Protein AF-A0A482F1H2-F1 (afdb_monomer)

Radius of gyration: 17.62 Å; Cα contacts (8 Å, |Δi|>4): 174; chains: 1; bounding box: 47×30×49 Å

Secondary structure (DSSP, 8-state):
---SS-HHHHHHHHHH--SSS-HHHHHHHHHHHHTT---EEEEEETTEEEEEEES---SSS---TT--SPPEEEEEE-TTTTT-SSTT-PPPSSSHHHHHHHHHHHHHHHHHHHHHHHHTT-EEEEEETTS-HHHHHHHHHHHHT-

Nearest PDB structures (foldseek):
  1cw0-assembly1_A  TM=8.639E-01  e=2.765E-08  Escherichia coli
  1vsr-assembly1_A  TM=7.924E-01  e=9.875E-06  Escherichia coli K-12
  1p4s-assembly1_A  TM=4.306E-01  e=2.582E+00  Mycobacterium tuberculosis

Mean predicted aligned error: 7.48 Å

Solvent-accessible surface area (backbone atoms only — not comparable to full-atom values): 8620 Å² total; per-residue (Å²): 135,79,70,96,53,56,72,68,56,46,52,58,52,59,71,65,63,65,95,63,89,40,74,66,58,52,49,52,53,51,54,36,55,73,70,55,52,70,69,40,70,65,33,79,52,98,91,37,80,37,56,28,34,24,76,54,47,50,63,68,79,61,95,56,100,68,55,92,48,56,29,37,34,44,36,80,40,47,26,47,64,47,52,68,74,53,93,67,26,68,78,64,90,66,67,44,87,58,51,52,62,54,33,50,51,39,38,50,50,51,53,52,52,56,47,54,44,42,76,71,54,32,44,78,48,76,48,48,67,83,56,61,66,68,63,53,48,52,56,52,53,53,67,36,52,111

Structure (mmCIF, N/CA/C/O backbone):
data_AF-A0A482F1H2-F1
#
_entry.id   AF-A0A482F1H2-F1
#
loop_
_atom_site.group_PDB
_atom_site.id
_atom_site.type_symbol
_atom_site.label_atom_id
_atom_site.label_alt_id
_atom_site.label_comp_id
_atom_site.label_asym_id
_atom_site.label_entity_id
_atom_site.label_seq_id
_atom_site.pdbx_PDB_ins_code
_atom_site.Cartn_x
_atom_site.Cartn_y
_atom_site.Cartn_z
_atom_site.occupancy
_atom_site.B_iso_or_equiv
_atom_site.auth_seq_id
_atom_site.auth_comp_id
_atom_site.auth_asym_id
_atom_site.auth_atom_id
_atom_site.pdbx_PDB_model_num
ATOM 1 N N . MET A 1 1 ? 20.367 2.298 -27.277 1.00 45.97 1 MET A N 1
ATOM 2 C CA . MET A 1 1 ? 19.745 3.321 -26.407 1.00 45.97 1 MET A CA 1
ATOM 3 C C . MET A 1 1 ? 20.133 2.975 -24.989 1.00 45.97 1 MET A C 1
ATOM 5 O O . MET A 1 1 ? 19.769 1.908 -24.514 1.00 45.97 1 MET A O 1
ATOM 9 N N . THR A 1 2 ? 21.008 3.795 -24.426 1.00 41.69 2 THR A N 1
ATOM 10 C CA . THR A 1 2 ? 21.895 3.429 -23.326 1.00 41.69 2 THR A CA 1
ATOM 11 C C . THR A 1 2 ? 21.144 3.397 -22.012 1.00 41.69 2 THR A C 1
ATOM 13 O O . THR A 1 2 ? 20.357 4.288 -21.696 1.00 41.69 2 THR A O 1
ATOM 16 N N . ASP A 1 3 ? 21.395 2.339 -21.266 1.00 54.47 3 ASP A N 1
ATOM 17 C CA . ASP A 1 3 ? 21.065 2.278 -19.865 1.00 54.47 3 ASP A CA 1
ATOM 18 C C . ASP A 1 3 ? 21.687 3.470 -19.133 1.00 54.47 3 ASP A C 1
ATOM 20 O O . ASP A 1 3 ? 22.870 3.746 -19.320 1.00 54.47 3 ASP A O 1
ATOM 24 N N . ILE A 1 4 ? 20.911 4.202 -18.330 1.00 64.19 4 ILE A N 1
ATOM 25 C CA . ILE A 1 4 ? 21.452 5.347 -17.570 1.00 64.19 4 ILE A CA 1
ATOM 26 C C . ILE A 1 4 ? 22.458 4.835 -16.508 1.00 64.19 4 ILE A C 1
ATOM 28 O O . ILE A 1 4 ? 23.269 5.595 -15.989 1.00 64.19 4 ILE A O 1
ATOM 32 N N . TRP A 1 5 ? 22.404 3.536 -16.190 1.00 65.06 5 TRP A N 1
ATOM 33 C CA . TRP A 1 5 ? 23.146 2.879 -15.122 1.00 65.06 5 TRP A CA 1
ATOM 34 C C . TRP A 1 5 ? 23.962 1.723 -15.703 1.00 65.06 5 TRP A C 1
ATOM 36 O O . TRP A 1 5 ? 23.448 0.950 -16.511 1.00 65.06 5 TRP A O 1
ATOM 46 N N . SER A 1 6 ? 25.214 1.564 -15.264 1.00 75.94 6 SER A N 1
ATOM 47 C CA . SER A 1 6 ? 25.963 0.334 -15.540 1.00 75.94 6 SER A CA 1
ATOM 48 C C . SER A 1 6 ? 25.274 -0.870 -14.886 1.00 75.94 6 SER A C 1
ATOM 50 O O . SER A 1 6 ? 24.520 -0.722 -13.920 1.00 75.94 6 SER A O 1
ATOM 52 N N . GLU A 1 7 ? 25.526 -2.074 -15.398 1.00 72.31 7 GLU A N 1
ATOM 53 C CA . GLU A 1 7 ? 24.960 -3.315 -14.854 1.00 72.31 7 GLU A CA 1
ATOM 54 C C . GLU A 1 7 ? 25.295 -3.498 -13.364 1.00 72.31 7 GLU A C 1
ATOM 56 O O . GLU A 1 7 ? 24.405 -3.776 -12.558 1.00 72.31 7 GLU A O 1
ATOM 61 N N . GLU A 1 8 ? 26.541 -3.210 -12.977 1.00 76.75 8 GLU A N 1
ATOM 62 C CA . GLU A 1 8 ? 26.985 -3.187 -11.578 1.00 76.75 8 GLU A CA 1
ATOM 63 C C . GLU A 1 8 ? 26.192 -2.180 -10.743 1.00 76.75 8 GLU A C 1
ATOM 65 O O . GLU A 1 8 ? 25.711 -2.512 -9.659 1.00 76.75 8 GLU A O 1
ATOM 70 N N . LYS A 1 9 ? 25.981 -0.963 -11.262 1.00 74.50 9 LYS A N 1
ATOM 71 C CA . LYS A 1 9 ? 25.235 0.079 -10.550 1.00 74.50 9 LYS A CA 1
ATOM 72 C C . LYS A 1 9 ? 23.761 -0.288 -10.385 1.00 74.50 9 LYS A C 1
ATOM 74 O O . LYS A 1 9 ? 23.167 -0.001 -9.345 1.00 74.50 9 LYS A O 1
ATOM 79 N N . ARG A 1 10 ? 23.163 -0.943 -11.385 1.00 76.00 10 ARG A N 1
ATOM 80 C CA . ARG A 1 10 ? 21.803 -1.480 -11.283 1.00 76.00 10 ARG A CA 1
ATOM 81 C C . ARG A 1 10 ? 21.733 -2.573 -10.226 1.00 76.00 10 ARG A C 1
ATOM 83 O O . ARG A 1 10 ? 20.835 -2.523 -9.394 1.00 76.00 10 ARG A O 1
ATOM 90 N N . SER A 1 11 ? 22.652 -3.534 -10.255 1.00 74.19 11 SER A N 1
ATOM 91 C CA . SER A 1 11 ? 22.694 -4.623 -9.275 1.00 74.19 11 SER A CA 1
ATOM 92 C C . SER A 1 11 ? 22.832 -4.082 -7.845 1.00 74.19 11 SER A C 1
ATOM 94 O O . SER A 1 11 ? 22.073 -4.466 -6.956 1.00 74.19 11 SER A O 1
ATOM 96 N N . GLU A 1 12 ? 23.705 -3.087 -7.644 1.00 79.38 12 GLU A N 1
ATOM 97 C CA . GLU A 1 12 ? 23.895 -2.395 -6.364 1.00 79.38 12 GLU A CA 1
ATOM 98 C C . GLU A 1 12 ? 22.634 -1.656 -5.883 1.00 79.38 12 GLU A C 1
ATOM 100 O O . GLU A 1 12 ? 22.361 -1.600 -4.686 1.00 79.38 12 GLU A O 1
ATOM 105 N N . VAL A 1 13 ? 21.853 -1.058 -6.787 1.00 76.88 13 VAL A N 1
ATOM 106 C CA . VAL A 1 13 ? 20.597 -0.403 -6.390 1.00 76.88 13 VAL A CA 1
ATOM 107 C C . VAL A 1 13 ? 19.487 -1.397 -6.125 1.00 76.88 13 VAL A C 1
ATOM 109 O O . VAL A 1 13 ? 18.778 -1.239 -5.135 1.00 76.88 13 VAL A O 1
ATOM 112 N N . MET A 1 14 ? 19.368 -2.441 -6.942 1.00 74.50 14 MET A N 1
ATOM 113 C CA . MET A 1 14 ? 18.385 -3.497 -6.721 1.00 74.50 14 MET A CA 1
ATOM 114 C C . MET A 1 14 ? 18.620 -4.211 -5.385 1.00 74.50 14 MET A C 1
ATOM 116 O O . MET A 1 14 ? 17.651 -4.514 -4.697 1.00 74.50 14 MET A O 1
ATOM 120 N N . SER A 1 15 ? 19.877 -4.405 -4.967 1.00 74.94 15 SER A N 1
ATOM 121 C CA . SER A 1 15 ? 20.205 -5.028 -3.675 1.00 74.94 15 SER A CA 1
ATOM 122 C C . SER A 1 15 ? 19.872 -4.156 -2.458 1.00 74.94 15 SER A C 1
ATOM 124 O O . SER A 1 15 ? 19.728 -4.671 -1.351 1.00 74.94 15 SER A O 1
ATOM 126 N N . LYS A 1 16 ? 19.709 -2.840 -2.646 1.00 72.75 16 LYS A N 1
ATOM 127 C CA . LYS A 1 16 ? 19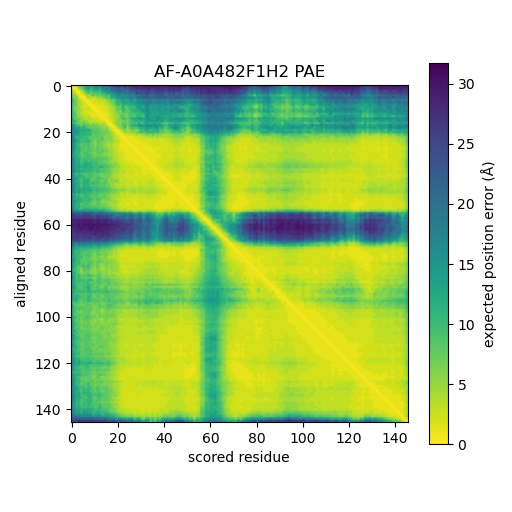.317 -1.896 -1.585 1.00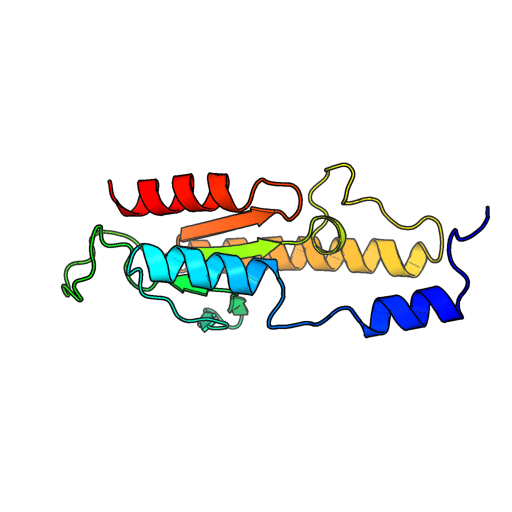 72.75 16 LYS A CA 1
ATOM 128 C C . LYS A 1 16 ? 17.803 -1.744 -1.435 1.00 72.75 16 LYS A C 1
ATOM 130 O O . LYS A 1 16 ? 17.363 -1.127 -0.464 1.00 72.75 16 LYS A O 1
ATOM 135 N N . ILE A 1 17 ? 17.009 -2.286 -2.361 1.00 72.75 17 ILE A N 1
ATOM 136 C CA . ILE A 1 17 ? 15.547 -2.295 -2.251 1.00 72.75 17 ILE A CA 1
ATOM 137 C C . ILE A 1 17 ? 15.170 -3.319 -1.177 1.00 72.75 17 ILE A C 1
ATOM 139 O O . ILE A 1 17 ? 15.242 -4.527 -1.391 1.00 72.75 17 ILE A O 1
ATOM 143 N N . ARG A 1 18 ? 14.808 -2.823 0.009 1.00 67.38 18 ARG A N 1
ATOM 144 C CA . ARG A 1 18 ? 14.333 -3.649 1.124 1.00 67.38 18 ARG A CA 1
ATOM 145 C C . ARG A 1 18 ? 12.868 -4.013 0.912 1.00 67.38 18 ARG A C 1
ATOM 147 O O . ARG A 1 18 ? 12.095 -3.175 0.460 1.00 67.38 18 ARG A O 1
ATOM 154 N N . GLY A 1 19 ? 12.504 -5.240 1.277 1.00 63.94 19 GLY A N 1
ATOM 155 C CA . GLY A 1 19 ? 11.114 -5.707 1.261 1.00 63.94 19 GLY A CA 1
ATOM 156 C C . GLY A 1 19 ? 10.307 -5.365 2.519 1.00 63.94 19 GLY A C 1
ATOM 157 O O . GLY A 1 19 ? 9.122 -5.642 2.535 1.00 63.94 19 GLY A O 1
ATOM 158 N N . LYS A 1 20 ? 10.938 -4.802 3.560 1.00 65.56 20 LYS A N 1
ATOM 159 C CA . LYS A 1 20 ? 10.314 -4.447 4.847 1.00 65.56 20 LYS A CA 1
ATOM 160 C C . LYS A 1 20 ? 11.012 -3.258 5.503 1.00 65.56 20 LYS A C 1
ATOM 162 O O . LYS A 1 20 ? 12.163 -2.962 5.154 1.00 65.56 20 LYS A O 1
ATOM 167 N N . ASP A 1 21 ? 10.337 -2.630 6.462 1.00 72.69 21 ASP A N 1
ATOM 168 C CA . ASP A 1 21 ? 10.788 -1.440 7.192 1.00 72.69 21 ASP A CA 1
ATOM 169 C C . ASP A 1 21 ? 11.201 -0.323 6.227 1.00 72.69 21 ASP A C 1
ATOM 171 O O . ASP A 1 21 ? 12.252 0.324 6.349 1.00 72.69 21 ASP A O 1
ATOM 175 N N . THR A 1 22 ? 10.394 -0.152 5.182 1.00 83.12 22 THR A N 1
ATOM 176 C CA . THR A 1 22 ? 10.628 0.905 4.206 1.00 83.12 22 THR A CA 1
ATOM 177 C C . THR A 1 22 ? 10.314 2.264 4.837 1.00 83.12 22 THR A C 1
ATOM 179 O O . THR A 1 22 ? 9.533 2.372 5.777 1.00 83.12 22 THR A O 1
ATOM 182 N N . LYS A 1 23 ? 10.924 3.343 4.329 1.00 85.44 23 LYS A N 1
ATOM 183 C CA . LYS A 1 23 ? 10.624 4.707 4.802 1.00 85.44 23 LYS A CA 1
ATOM 184 C C . LYS A 1 23 ? 9.116 5.029 4.874 1.00 85.44 23 LYS A C 1
ATOM 186 O O . LYS A 1 23 ? 8.715 5.556 5.905 1.00 85.44 23 LYS A O 1
ATOM 191 N N . PRO A 1 24 ? 8.296 4.743 3.841 1.00 88.19 24 PRO A N 1
ATOM 192 C CA . PRO A 1 24 ? 6.859 5.009 3.913 1.00 88.19 24 PRO A CA 1
ATOM 193 C C . PRO A 1 24 ? 6.160 4.156 4.974 1.00 88.19 24 PRO A C 1
ATOM 195 O O . PRO A 1 24 ? 5.347 4.680 5.719 1.00 88.19 24 PRO A O 1
ATOM 198 N N . GLU A 1 25 ? 6.533 2.884 5.112 1.00 89.75 25 GLU A N 1
ATOM 199 C CA . GLU A 1 25 ? 5.982 1.995 6.140 1.00 89.75 25 GLU A CA 1
ATOM 200 C C . GLU A 1 25 ? 6.245 2.526 7.559 1.00 89.75 25 GLU A C 1
ATOM 202 O O . GLU A 1 25 ? 5.345 2.557 8.394 1.00 89.75 25 GLU A O 1
ATOM 207 N N . LEU A 1 26 ? 7.465 3.003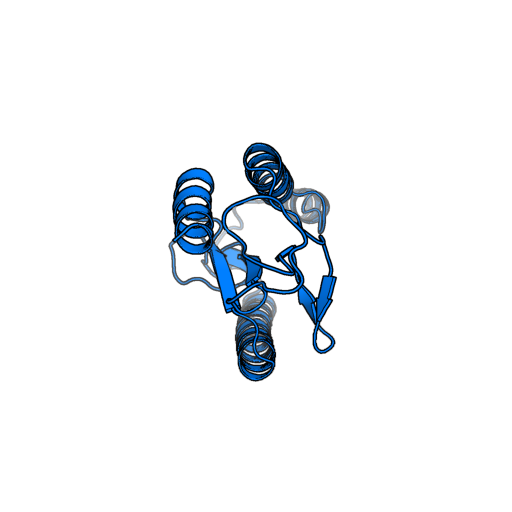 7.830 1.00 91.75 26 LEU A N 1
ATOM 208 C CA . LEU A 1 26 ? 7.813 3.603 9.121 1.00 91.75 26 LEU A CA 1
ATOM 209 C C . LEU A 1 26 ? 7.037 4.899 9.394 1.00 91.75 26 LEU A C 1
ATOM 211 O O . LEU A 1 26 ? 6.658 5.142 10.538 1.00 91.75 26 LEU A O 1
ATOM 215 N N . GLU A 1 27 ? 6.791 5.718 8.369 1.00 93.44 27 GLU A N 1
ATOM 216 C CA . GLU A 1 27 ? 6.007 6.946 8.533 1.00 93.44 27 GLU A CA 1
ATOM 217 C C . GLU A 1 27 ? 4.523 6.641 8.771 1.00 93.44 27 GLU A C 1
ATOM 219 O O . GLU A 1 27 ? 3.938 7.228 9.676 1.00 93.44 27 GLU A O 1
ATOM 224 N N . ILE A 1 28 ? 3.935 5.667 8.063 1.00 94.12 28 ILE A N 1
ATOM 225 C CA . ILE A 1 28 ? 2.558 5.201 8.319 1.00 94.12 28 ILE A CA 1
ATOM 226 C C . ILE A 1 28 ? 2.419 4.749 9.775 1.00 94.12 28 ILE A C 1
ATOM 228 O O . ILE A 1 28 ? 1.538 5.222 10.490 1.00 94.12 28 ILE A O 1
ATOM 232 N N . ARG A 1 29 ? 3.346 3.908 10.257 1.00 93.75 29 ARG A N 1
ATOM 233 C CA . ARG A 1 29 ? 3.373 3.461 11.662 1.00 93.75 29 ARG A CA 1
ATOM 234 C C . ARG A 1 29 ? 3.432 4.631 12.642 1.00 93.75 29 ARG A C 1
ATOM 236 O O . ARG A 1 29 ? 2.774 4.595 13.679 1.00 93.75 29 ARG A O 1
ATOM 243 N N . ARG A 1 30 ? 4.227 5.659 12.328 1.00 93.94 30 ARG A N 1
ATOM 244 C CA . ARG A 1 30 ? 4.364 6.868 13.152 1.00 93.94 30 ARG A CA 1
ATOM 245 C C . ARG A 1 30 ? 3.063 7.667 13.207 1.00 93.94 30 ARG A C 1
ATOM 247 O O . ARG A 1 30 ? 2.710 8.151 14.279 1.00 93.94 30 ARG A O 1
ATOM 254 N N . LEU A 1 31 ? 2.375 7.810 12.075 1.00 92.62 31 LEU A N 1
ATOM 255 C CA . LEU A 1 31 ? 1.116 8.548 11.963 1.00 92.62 31 LEU A CA 1
ATOM 256 C C . LEU A 1 31 ? -0.028 7.818 12.676 1.00 92.62 31 LEU A C 1
ATOM 258 O O . LEU A 1 31 ? -0.709 8.434 13.489 1.00 92.62 31 LEU A O 1
ATOM 262 N N . LEU A 1 32 ? -0.158 6.502 12.488 1.00 90.38 32 LEU A N 1
ATOM 263 C CA . LEU A 1 32 ? -1.128 5.682 13.226 1.00 90.38 32 LEU A CA 1
ATOM 264 C C . LEU A 1 32 ? -0.898 5.762 14.745 1.00 90.38 32 LEU A C 1
ATOM 266 O O . LEU A 1 32 ? -1.834 5.983 15.510 1.00 90.38 32 LEU A O 1
ATOM 270 N N . ALA A 1 33 ? 0.363 5.669 15.188 1.00 89.81 33 ALA A N 1
ATOM 271 C CA . ALA A 1 33 ? 0.712 5.781 16.605 1.00 89.81 33 ALA A CA 1
ATOM 272 C C . ALA A 1 33 ? 0.421 7.174 17.189 1.00 89.81 33 ALA A C 1
ATOM 274 O O . ALA A 1 33 ? 0.038 7.279 18.351 1.00 89.81 33 ALA A O 1
ATOM 275 N N . LYS A 1 34 ? 0.593 8.244 16.401 1.00 89.94 34 LYS A N 1
ATOM 276 C CA . LYS A 1 34 ? 0.287 9.620 16.823 1.00 89.94 34 LYS A CA 1
ATOM 277 C C . LYS A 1 34 ? -1.196 9.797 17.159 1.00 89.94 34 LYS A C 1
ATOM 279 O O . LYS A 1 34 ? -1.507 10.524 18.098 1.00 89.94 34 LYS A O 1
ATOM 284 N N . GLU A 1 35 ?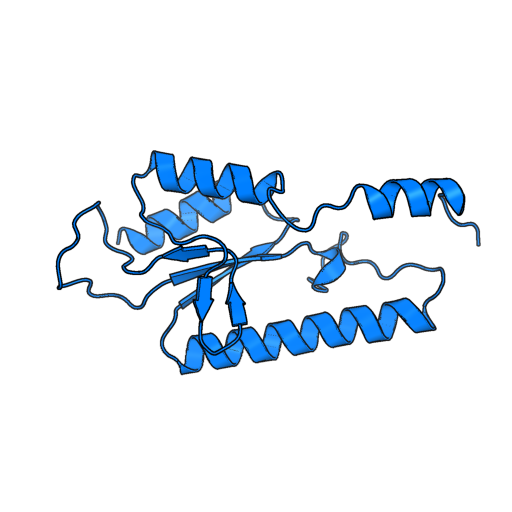 -2.070 9.109 16.434 1.00 85.75 35 GLU A N 1
ATOM 285 C CA . GLU A 1 35 ? -3.524 9.177 16.610 1.00 85.75 35 GLU A CA 1
ATOM 286 C C . GLU A 1 35 ? -4.077 8.050 17.509 1.00 85.75 35 GLU A C 1
ATOM 288 O O . GLU A 1 35 ? -5.284 7.938 17.693 1.00 85.75 35 GLU A O 1
ATOM 293 N N . ASN A 1 36 ? -3.203 7.244 18.134 1.00 87.25 36 ASN A N 1
ATOM 294 C CA . ASN A 1 36 ? -3.561 6.081 18.964 1.00 87.25 36 ASN A CA 1
ATOM 295 C C . ASN A 1 36 ? -4.454 5.056 18.239 1.00 87.25 36 ASN A C 1
ATOM 297 O O . ASN A 1 36 ? -5.324 4.440 18.853 1.00 87.25 36 ASN A O 1
ATOM 301 N N . ILE A 1 37 ? -4.231 4.873 16.936 1.00 85.06 37 ILE A N 1
ATOM 302 C CA . ILE A 1 37 ? -4.929 3.867 16.135 1.00 85.06 37 ILE A CA 1
ATOM 303 C C . ILE A 1 37 ? -4.182 2.542 16.260 1.00 85.06 37 ILE A C 1
ATOM 305 O O . ILE A 1 37 ? -2.977 2.463 15.998 1.00 85.06 37 ILE A O 1
ATOM 309 N N . GLU A 1 38 ? -4.899 1.495 16.660 1.00 86.62 38 GLU A N 1
ATOM 310 C CA . GLU A 1 38 ? -4.359 0.140 16.712 1.00 86.62 38 GLU A CA 1
ATOM 311 C C . GLU A 1 38 ? -4.234 -0.455 15.307 1.00 86.62 38 GLU A C 1
ATOM 313 O O . GLU A 1 38 ? -5.092 -0.269 14.445 1.00 86.62 38 GLU A O 1
ATOM 318 N N . TYR A 1 39 ? -3.151 -1.193 15.072 1.00 89.62 39 TYR A N 1
ATOM 319 C CA . TYR A 1 39 ? -2.914 -1.862 13.800 1.00 89.62 39 TYR A CA 1
ATOM 320 C C . TYR A 1 39 ? -2.067 -3.122 13.976 1.00 89.62 39 TYR A C 1
ATOM 322 O O . TYR A 1 39 ? -1.268 -3.246 14.908 1.00 89.62 39 TYR A O 1
ATOM 330 N N . ILE A 1 40 ? -2.202 -4.037 13.023 1.00 90.62 40 ILE A N 1
ATOM 331 C CA . ILE A 1 40 ? -1.415 -5.258 12.897 1.00 90.62 40 ILE A CA 1
ATOM 332 C C . ILE A 1 40 ? -0.599 -5.143 11.602 1.00 90.62 40 ILE A C 1
ATOM 334 O O . ILE A 1 40 ? -1.179 -5.181 10.514 1.00 90.62 40 ILE A O 1
ATOM 338 N N . PRO A 1 41 ? 0.731 -4.961 11.676 1.00 91.38 41 PRO A N 1
ATOM 339 C CA . PRO A 1 41 ? 1.571 -4.913 10.485 1.00 91.38 41 PRO A CA 1
ATOM 340 C C . PRO A 1 41 ? 1.765 -6.318 9.901 1.00 91.38 41 PRO A C 1
ATOM 342 O O . PRO A 1 41 ? 1.909 -7.278 10.660 1.00 91.38 41 PRO A O 1
ATOM 345 N N . GLN A 1 42 ? 1.859 -6.425 8.572 1.00 90.31 42 GLN A N 1
ATOM 346 C CA . GLN A 1 42 ? 2.119 -7.689 7.859 1.00 90.31 42 GLN A CA 1
ATOM 347 C C . GLN A 1 42 ? 1.127 -8.799 8.261 1.00 90.31 42 GLN A C 1
ATOM 349 O O . GLN A 1 42 ? 1.524 -9.926 8.566 1.00 90.31 42 GLN A O 1
ATOM 354 N N . ALA A 1 43 ? -0.161 -8.455 8.334 1.00 89.00 43 ALA A N 1
ATOM 355 C CA . ALA A 1 43 ? -1.213 -9.385 8.725 1.00 89.00 43 ALA A CA 1
ATOM 356 C C . ALA A 1 43 ? -1.526 -10.372 7.590 1.00 89.00 43 ALA A C 1
ATOM 358 O O . ALA A 1 43 ? -1.479 -10.013 6.417 1.00 89.00 43 ALA A O 1
ATOM 359 N N . GLU A 1 44 ? -1.878 -11.607 7.942 1.00 91.12 44 GLU A N 1
ATOM 360 C CA . GLU A 1 44 ? -2.353 -12.617 6.992 1.00 91.12 44 GLU A CA 1
ATOM 361 C C . GLU A 1 44 ? -3.888 -12.612 6.971 1.00 91.12 44 GLU A C 1
ATOM 363 O O . GLU A 1 44 ? -4.524 -12.936 7.977 1.00 91.12 44 GLU A O 1
ATOM 368 N N . VAL A 1 45 ? -4.485 -12.241 5.836 1.00 86.81 45 VAL A N 1
ATOM 369 C CA . VAL A 1 45 ?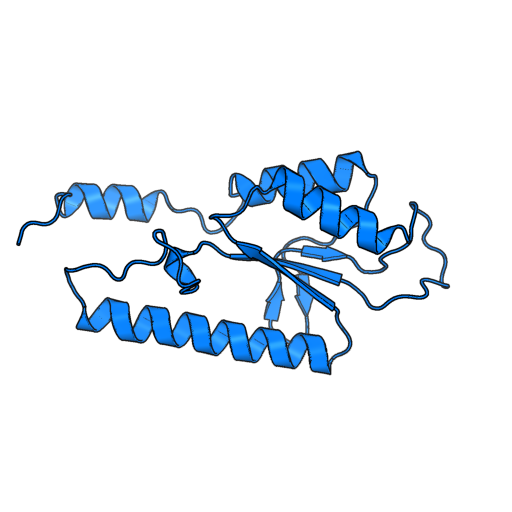 -5.938 -12.114 5.637 1.00 86.81 45 VAL A CA 1
ATOM 370 C C . VAL A 1 45 ? -6.323 -12.770 4.316 1.00 86.81 45 VAL A C 1
ATOM 372 O O . VAL A 1 45 ? -5.740 -12.470 3.281 1.00 86.81 45 VAL A O 1
ATOM 375 N N . CYS A 1 46 ? -7.286 -13.695 4.336 1.00 88.38 46 CYS A N 1
ATOM 376 C CA . CYS A 1 46 ? -7.723 -14.438 3.142 1.00 88.38 46 CYS A CA 1
ATOM 377 C C . CYS A 1 46 ? -6.584 -15.144 2.371 1.00 88.38 46 CYS A C 1
ATOM 379 O O . CYS A 1 46 ? -6.689 -15.366 1.173 1.00 88.38 46 CYS A O 1
ATOM 381 N N . GLY A 1 47 ? -5.488 -15.510 3.048 1.00 89.88 47 GLY A N 1
ATOM 382 C CA . GLY A 1 47 ? -4.306 -16.103 2.403 1.00 89.88 47 GLY A CA 1
ATOM 383 C C . GLY A 1 47 ? -3.358 -15.089 1.749 1.00 89.88 47 GLY A C 1
ATOM 384 O O . GLY A 1 47 ? -2.411 -15.494 1.073 1.00 89.88 47 GLY A O 1
ATOM 385 N N . TRP A 1 48 ? -3.592 -13.793 1.965 1.00 93.38 48 TRP A N 1
ATOM 386 C CA . TRP A 1 48 ? -2.740 -12.698 1.525 1.00 93.38 48 TRP A CA 1
ATOM 387 C C . TRP A 1 48 ? -2.055 -12.021 2.706 1.00 93.38 48 TRP A C 1
ATOM 389 O O . TRP A 1 48 ? -2.698 -11.678 3.698 1.00 93.38 48 TRP A O 1
ATOM 399 N N . THR A 1 49 ? -0.771 -11.714 2.549 1.00 93.12 49 THR A N 1
ATOM 400 C CA . THR A 1 49 ? -0.090 -10.766 3.430 1.00 93.12 49 THR A CA 1
ATOM 401 C C . THR A 1 49 ? -0.481 -9.339 3.038 1.00 93.12 49 THR A C 1
ATOM 403 O O . THR A 1 49 ? -0.301 -8.939 1.879 1.00 93.12 49 THR A O 1
ATOM 406 N N . VAL A 1 50 ? -0.987 -8.573 4.001 1.00 93.56 50 VAL A N 1
ATOM 407 C CA . VAL A 1 50 ? -1.341 -7.155 3.847 1.00 93.56 50 VAL A CA 1
ATOM 408 C C . VAL A 1 50 ? -0.431 -6.264 4.680 1.00 93.56 50 VAL A C 1
ATOM 410 O O . VAL A 1 50 ? 0.058 -6.684 5.729 1.00 93.56 50 VAL A O 1
ATOM 413 N N . ASP A 1 51 ? -0.190 -5.032 4.230 1.00 93.81 51 ASP A N 1
ATOM 414 C CA . ASP A 1 51 ? 0.783 -4.154 4.894 1.00 93.81 51 ASP A CA 1
ATOM 415 C C . ASP A 1 51 ? 0.354 -3.787 6.318 1.00 93.81 51 ASP A C 1
ATOM 417 O O . ASP A 1 51 ? 1.139 -3.953 7.259 1.00 93.81 51 ASP A O 1
ATOM 421 N N . PHE A 1 52 ? -0.894 -3.340 6.476 1.00 93.69 52 PHE A N 1
ATOM 422 C CA . PHE A 1 52 ? -1.491 -2.984 7.758 1.00 93.69 52 PHE A CA 1
ATOM 423 C C . PHE A 1 52 ? -2.960 -3.404 7.803 1.00 93.69 52 PHE A C 1
ATOM 425 O O . PHE A 1 52 ? -3.743 -3.034 6.932 1.00 93.69 52 PHE A O 1
ATOM 432 N N . LEU A 1 53 ? -3.335 -4.130 8.852 1.00 92.25 53 LEU A N 1
ATOM 433 C CA . LEU A 1 53 ? -4.726 -4.388 9.210 1.00 92.25 53 LEU A CA 1
ATOM 434 C C . LEU A 1 53 ? -5.100 -3.519 10.413 1.00 92.25 53 LEU A C 1
ATOM 436 O O . LEU A 1 53 ? -4.431 -3.579 11.442 1.00 92.25 53 LEU A O 1
ATOM 440 N N . ILE A 1 54 ? -6.173 -2.750 10.292 1.00 90.44 54 ILE A N 1
ATOM 441 C CA . ILE A 1 54 ? -6.791 -1.944 11.345 1.00 90.44 54 ILE A CA 1
ATOM 442 C C . ILE A 1 54 ? -8.090 -2.677 11.725 1.00 90.44 54 ILE A C 1
ATOM 444 O O . ILE A 1 54 ? -9.069 -2.596 10.982 1.00 90.44 54 ILE A O 1
ATOM 448 N N . PRO A 1 55 ? -8.092 -3.474 12.816 1.00 77.88 55 PRO A N 1
ATOM 449 C CA . PRO A 1 55 ? -9.156 -4.447 13.085 1.00 77.88 55 PRO A CA 1
ATOM 450 C C . PRO A 1 55 ? -10.533 -3.828 13.317 1.00 77.88 55 PRO A C 1
ATOM 452 O O . PRO A 1 55 ? -11.523 -4.437 12.942 1.00 77.88 55 PRO A O 1
ATOM 455 N N . ASN A 1 56 ? -10.576 -2.639 13.915 1.00 69.94 56 ASN A N 1
ATOM 456 C CA . ASN A 1 56 ? -11.785 -1.890 14.226 1.00 69.94 56 ASN A CA 1
ATOM 457 C C . ASN A 1 56 ? -11.466 -0.410 14.007 1.00 69.94 56 ASN A C 1
ATOM 459 O O . ASN A 1 56 ? -10.707 0.182 14.778 1.00 69.94 56 ASN A O 1
ATOM 463 N N . ALA A 1 57 ? -12.004 0.182 12.946 1.00 54.75 57 ALA A N 1
ATOM 464 C CA . ALA A 1 57 ? -11.919 1.615 12.711 1.00 54.75 57 ALA A CA 1
ATOM 465 C C . ALA A 1 57 ? -12.901 2.347 13.641 1.00 54.75 57 ALA A C 1
ATOM 467 O O . ALA A 1 57 ? -13.947 2.808 13.206 1.00 54.75 57 ALA A O 1
ATOM 468 N N . GLU A 1 58 ? -12.619 2.382 14.946 1.00 46.44 58 GLU A N 1
ATOM 469 C CA . GLU A 1 58 ? -13.362 3.255 15.856 1.00 46.44 58 GLU A CA 1
ATOM 470 C C . GLU A 1 58 ? -12.722 4.652 15.895 1.00 46.44 58 GLU A C 1
ATOM 472 O O . GLU A 1 58 ? -11.499 4.773 16.067 1.00 46.44 58 GLU A O 1
ATOM 477 N N . PRO A 1 59 ? -13.534 5.725 15.864 1.00 41.84 59 PRO A N 1
ATOM 478 C CA . PRO A 1 59 ? -13.125 7.025 16.356 1.00 41.84 59 PRO A CA 1
ATOM 479 C C . PRO A 1 59 ? -12.799 6.891 17.851 1.00 41.84 59 PRO A C 1
ATOM 481 O O . PRO A 1 59 ? -13.674 7.018 18.703 1.00 41.84 59 PRO A O 1
ATOM 484 N N . LYS A 1 60 ? -11.513 6.704 18.173 1.00 39.66 60 LYS A N 1
ATOM 485 C CA . LYS A 1 60 ? -10.913 6.661 19.525 1.00 39.66 60 LYS A CA 1
ATOM 486 C C . LYS A 1 60 ? -10.925 5.296 20.222 1.00 39.66 60 LYS A C 1
ATOM 488 O O . LYS A 1 60 ? -11.774 5.025 21.058 1.00 39.66 60 LYS A O 1
ATOM 493 N N . GLY A 1 61 ? -9.815 4.574 20.067 1.00 38.66 61 GLY A N 1
ATOM 494 C CA . GLY A 1 61 ? -9.010 4.084 21.199 1.00 38.66 61 GLY A CA 1
ATOM 495 C C . GLY A 1 61 ? -9.692 3.261 22.299 1.00 38.66 61 GLY A C 1
ATOM 496 O O . GLY A 1 61 ? -9.180 3.232 23.420 1.00 38.66 61 GLY A O 1
ATOM 497 N N . ILE A 1 62 ? -10.815 2.605 22.028 1.00 36.31 62 ILE A N 1
ATOM 498 C CA . ILE A 1 62 ? -11.448 1.671 22.949 1.00 36.31 62 ILE A CA 1
ATOM 499 C C . ILE A 1 62 ? -11.727 0.405 22.151 1.00 36.31 62 ILE A C 1
ATOM 501 O O . ILE A 1 62 ? -12.334 0.431 21.090 1.00 36.31 62 ILE A O 1
ATOM 505 N N . LEU A 1 63 ? -11.259 -0.727 22.672 1.00 40.94 63 LEU A N 1
ATOM 506 C CA . LEU A 1 63 ? -11.804 -2.031 22.323 1.00 40.94 63 LEU A CA 1
ATOM 507 C C . LEU A 1 63 ? -13.247 -2.075 22.847 1.00 40.94 63 LEU A C 1
ATOM 509 O O . LEU A 1 63 ? -13.523 -2.709 23.867 1.00 40.94 63 LEU A O 1
ATOM 513 N N . SER A 1 64 ? -14.162 -1.349 22.207 1.00 40.38 64 SER A N 1
ATOM 514 C CA . SER A 1 64 ? -15.582 -1.606 22.359 1.00 40.38 64 SER A CA 1
ATOM 515 C C . SER A 1 64 ? -15.841 -2.808 21.468 1.00 40.38 64 SER A C 1
ATOM 517 O O . SER A 1 64 ? -15.463 -2.831 20.301 1.00 40.38 64 SER A O 1
ATOM 519 N N . GLY A 1 65 ? -16.485 -3.849 21.983 1.00 44.66 65 GLY A N 1
ATOM 520 C CA . GLY A 1 65 ? -16.994 -4.946 21.150 1.00 44.66 65 GLY A CA 1
ATOM 521 C C . GLY A 1 65 ? -18.136 -4.512 20.217 1.00 44.66 65 GLY A C 1
ATOM 522 O O . GLY A 1 65 ? -18.990 -5.334 19.905 1.00 44.66 65 GLY A O 1
ATOM 523 N N . GLU A 1 66 ? -18.176 -3.232 19.844 1.00 49.03 66 GLU A N 1
ATOM 524 C CA . GLU A 1 66 ? -19.254 -2.497 19.185 1.00 49.03 66 GLU A CA 1
ATOM 525 C C . GLU A 1 66 ? -18.703 -1.625 18.042 1.00 49.03 66 GLU A C 1
ATOM 527 O O . GLU A 1 66 ? -19.325 -0.636 17.676 1.00 49.03 66 GLU A O 1
ATOM 532 N N . ALA A 1 67 ? -17.543 -1.969 17.468 1.00 54.31 67 ALA A N 1
ATOM 533 C CA . ALA A 1 67 ? -17.044 -1.276 16.287 1.00 54.31 67 ALA A CA 1
ATOM 534 C C . ALA A 1 67 ? -18.080 -1.389 15.155 1.00 54.31 67 ALA A C 1
ATOM 536 O O . ALA A 1 67 ? -18.368 -2.483 14.668 1.00 54.31 67 ALA A O 1
ATOM 537 N N . GLU A 1 68 ? -18.672 -0.257 14.770 1.00 60.00 68 GLU A N 1
ATOM 538 C CA . GLU A 1 68 ? -19.798 -0.214 13.826 1.00 60.00 68 GLU A CA 1
ATOM 539 C C . GLU A 1 68 ? -19.357 -0.319 12.349 1.00 60.00 68 GLU A C 1
ATOM 541 O O . GLU A 1 68 ? -20.204 -0.378 11.457 1.00 60.00 68 GLU A O 1
ATOM 546 N N . GLY A 1 69 ? -18.047 -0.389 12.075 1.00 68.44 69 GLY A N 1
ATOM 547 C CA . GLY A 1 69 ? -17.467 -0.407 10.727 1.00 68.44 69 GLY A CA 1
ATOM 548 C C . GLY A 1 69 ? -16.674 -1.677 10.386 1.00 68.44 69 GLY A C 1
ATOM 549 O O . GLY A 1 69 ? -16.206 -2.383 11.284 1.00 68.44 69 GLY A O 1
ATOM 550 N N . PRO A 1 70 ? -16.503 -1.987 9.087 1.00 79.06 70 PRO A N 1
ATOM 551 C CA . PRO A 1 70 ? -15.646 -3.083 8.652 1.00 79.06 70 PRO A CA 1
ATOM 552 C C . PRO A 1 70 ? -14.171 -2.820 9.019 1.00 79.06 70 PRO A C 1
ATOM 554 O O . PRO A 1 70 ? -13.732 -1.670 9.066 1.00 79.06 70 PRO A O 1
ATOM 557 N N . PRO A 1 71 ? -13.368 -3.872 9.251 1.00 86.88 71 PRO A N 1
ATOM 558 C CA . PRO A 1 71 ? -11.922 -3.734 9.395 1.00 86.88 71 PRO A CA 1
ATOM 559 C C . PRO A 1 71 ? -11.302 -3.106 8.140 1.00 86.88 71 PRO A C 1
ATOM 561 O O . PRO A 1 71 ? -11.609 -3.510 7.014 1.00 86.88 71 PRO A O 1
ATOM 564 N N . LEU A 1 72 ? -10.372 -2.172 8.339 1.00 91.38 72 LEU A N 1
ATOM 565 C CA . LEU A 1 72 ? -9.661 -1.502 7.254 1.00 91.38 72 LEU A CA 1
ATOM 566 C C . LEU A 1 72 ? -8.314 -2.180 6.988 1.00 91.38 72 LEU A C 1
ATOM 568 O O . LEU A 1 72 ? -7.508 -2.402 7.891 1.00 91.38 72 LEU A O 1
ATOM 572 N N . ILE A 1 73 ? -8.033 -2.447 5.721 1.00 94.62 73 ILE A N 1
ATOM 573 C CA . ILE A 1 73 ? -6.722 -2.835 5.216 1.00 94.62 73 ILE A CA 1
ATOM 574 C C . ILE A 1 73 ? -6.100 -1.630 4.522 1.00 94.62 73 ILE A C 1
ATOM 576 O O . ILE A 1 73 ? -6.664 -1.081 3.577 1.00 94.62 73 ILE A O 1
ATOM 580 N N . LEU A 1 74 ? -4.913 -1.243 4.979 1.00 95.25 74 LEU A N 1
ATOM 581 C CA . LEU A 1 74 ? -4.140 -0.147 4.414 1.00 95.25 74 LEU A CA 1
ATOM 582 C C . LEU A 1 74 ? -2.890 -0.690 3.720 1.00 95.25 74 LEU A C 1
ATOM 584 O O . LEU A 1 74 ? -2.056 -1.349 4.339 1.00 95.25 74 LEU A O 1
ATOM 588 N N . GLU A 1 75 ? -2.749 -0.370 2.437 1.00 96.06 75 GLU A N 1
ATOM 589 C CA . GLU A 1 75 ? -1.683 -0.853 1.558 1.00 96.06 75 GLU A CA 1
ATOM 590 C C . GLU A 1 75 ? -0.832 0.300 1.023 1.00 96.06 75 GLU A C 1
ATOM 592 O O . GLU A 1 75 ? -1.361 1.300 0.533 1.00 96.06 75 GLU A O 1
ATOM 597 N N . TYR A 1 76 ? 0.494 0.148 1.026 1.00 95.44 76 TYR A N 1
ATOM 598 C CA . TYR A 1 76 ? 1.395 1.099 0.379 1.00 95.44 76 TYR A CA 1
ATOM 599 C C . TYR A 1 76 ? 1.949 0.529 -0.929 1.00 95.44 76 TYR A C 1
ATOM 601 O O . TYR A 1 76 ? 2.816 -0.347 -0.953 1.00 95.44 76 TYR A O 1
ATOM 609 N N . ARG A 1 77 ? 1.527 1.097 -2.063 1.00 95.06 77 ARG A N 1
ATOM 610 C CA . ARG A 1 77 ? 1.936 0.627 -3.394 1.00 95.06 77 ARG A CA 1
ATOM 611 C C . ARG A 1 77 ? 2.889 1.588 -4.068 1.00 95.06 77 ARG A C 1
ATOM 613 O O . ARG A 1 77 ? 2.545 2.688 -4.503 1.00 95.06 77 ARG A O 1
ATOM 620 N N . SER A 1 78 ? 4.125 1.146 -4.269 1.00 92.81 78 SER A N 1
ATOM 621 C CA . SER A 1 78 ? 5.038 1.893 -5.134 1.00 92.81 78 SER A CA 1
ATOM 622 C C . SER A 1 78 ? 4.530 1.900 -6.587 1.00 92.81 78 SER A C 1
ATOM 624 O O . SER A 1 78 ? 4.174 0.866 -7.157 1.00 92.81 78 SER A O 1
ATOM 626 N N . CYS A 1 79 ? 4.542 3.067 -7.233 1.00 93.81 79 CYS A N 1
ATOM 627 C CA . CYS A 1 79 ? 3.941 3.213 -8.562 1.00 93.81 79 CYS A CA 1
ATOM 628 C C . CYS A 1 79 ? 4.598 2.342 -9.640 1.00 93.81 79 CYS A C 1
ATOM 630 O O . CYS A 1 79 ? 3.933 1.948 -10.595 1.00 93.81 79 CYS A O 1
ATOM 632 N N . PHE A 1 80 ? 5.899 2.069 -9.506 1.00 92.50 80 PHE A N 1
ATOM 633 C CA . PHE A 1 80 ? 6.651 1.246 -10.449 1.00 92.50 80 PHE A CA 1
ATOM 634 C C . PHE A 1 80 ? 6.199 -0.214 -10.408 1.00 92.50 80 PHE A C 1
ATOM 636 O O . PHE A 1 80 ? 5.792 -0.745 -11.437 1.00 92.50 80 PHE A O 1
ATOM 643 N N . TRP A 1 81 ? 6.240 -0.843 -9.228 1.00 92.12 81 TRP A N 1
ATOM 644 C CA . TRP A 1 81 ? 5.979 -2.278 -9.078 1.00 92.12 81 TRP A CA 1
ATOM 645 C C . TRP A 1 81 ? 4.513 -2.654 -9.301 1.00 92.12 81 TRP A C 1
ATOM 647 O O . TRP A 1 81 ? 4.258 -3.767 -9.755 1.00 92.12 81 TRP A O 1
ATOM 657 N N . HIS A 1 82 ? 3.598 -1.719 -9.032 1.00 93.50 82 HIS A N 1
ATOM 658 C CA . HIS A 1 82 ? 2.145 -1.924 -9.062 1.00 93.50 82 HIS A CA 1
ATOM 659 C C . HIS A 1 82 ? 1.449 -1.170 -10.211 1.00 93.50 82 HIS A C 1
ATOM 661 O O . HIS A 1 82 ? 0.231 -1.040 -10.238 1.00 93.50 82 HIS A O 1
ATOM 667 N N . LYS A 1 83 ? 2.212 -0.649 -11.188 1.00 92.56 83 LYS A N 1
ATOM 668 C CA . LYS A 1 83 ? 1.667 -0.103 -12.449 1.00 92.56 83 LYS A CA 1
ATOM 669 C C . LYS A 1 83 ? 0.564 0.963 -12.267 1.00 92.56 83 LYS A C 1
ATOM 671 O O . LYS A 1 83 ? -0.425 0.954 -12.993 1.00 92.56 83 LYS A O 1
ATOM 676 N N . HIS A 1 84 ? 0.786 1.938 -11.377 1.00 92.94 84 HIS A N 1
ATOM 677 C CA . HIS A 1 84 ? -0.206 2.983 -11.053 1.00 92.94 84 HIS A CA 1
ATOM 678 C C . HIS A 1 84 ? -0.753 3.739 -12.285 1.00 92.94 84 HIS A C 1
ATOM 680 O O . HIS A 1 84 ? -1.927 4.074 -12.344 1.00 92.94 84 HIS A O 1
ATOM 686 N N . GLY A 1 85 ? 0.095 4.028 -13.279 1.00 90.75 85 GLY A N 1
ATOM 687 C CA . GLY A 1 85 ? -0.262 4.845 -14.448 1.00 90.75 85 GLY A CA 1
ATOM 688 C C . GLY A 1 85 ? 0.285 6.276 -14.405 1.00 90.75 85 GLY A C 1
ATOM 689 O O . GLY A 1 85 ? 0.219 6.988 -15.402 1.00 90.75 85 GLY A O 1
ATOM 690 N N . CYS A 1 86 ? 0.906 6.695 -13.297 1.00 91.94 86 CYS A N 1
ATOM 691 C CA . CYS A 1 86 ? 1.594 7.986 -13.209 1.00 91.94 86 CYS A CA 1
ATOM 692 C C . CYS A 1 86 ? 3.020 7.940 -13.799 1.00 91.94 86 CYS A C 1
ATOM 694 O O . CYS A 1 86 ? 3.565 6.871 -14.088 1.00 91.94 86 CYS A O 1
ATOM 696 N N . GLY A 1 87 ? 3.693 9.094 -13.895 1.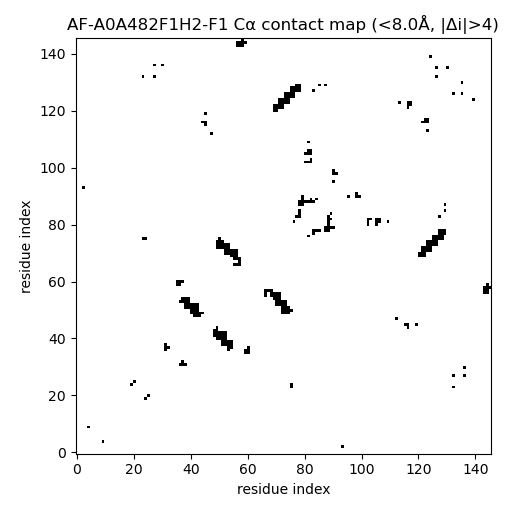00 88.94 87 GLY A N 1
ATOM 697 C CA . GLY A 1 87 ? 5.063 9.202 -14.428 1.00 88.94 87 GLY A CA 1
ATOM 698 C C . GLY A 1 87 ? 6.138 8.399 -13.673 1.00 88.94 87 GLY A C 1
ATOM 699 O O . GLY A 1 87 ? 7.231 8.196 -14.196 1.00 88.94 87 GLY A O 1
ATOM 700 N N . LYS A 1 88 ? 5.844 7.892 -12.467 1.00 87.50 88 LYS A N 1
ATOM 701 C CA . LYS A 1 88 ? 6.730 6.991 -11.705 1.00 87.50 88 LYS A CA 1
ATOM 702 C C . LYS A 1 88 ? 6.520 5.499 -12.032 1.00 87.50 88 LYS A C 1
ATOM 704 O O . LYS A 1 88 ? 7.224 4.660 -11.484 1.00 87.50 88 LYS A O 1
ATOM 709 N N . SER A 1 89 ? 5.574 5.161 -12.913 1.00 90.00 89 SER A N 1
ATOM 710 C CA . SER A 1 89 ? 5.205 3.779 -13.282 1.00 90.00 89 SER A CA 1
ATOM 711 C C . SER A 1 89 ? 5.738 3.325 -14.654 1.00 90.00 89 SER A C 1
ATOM 713 O O . SER A 1 89 ? 5.239 2.376 -15.263 1.00 90.00 89 SER A O 1
ATOM 715 N N . ASN A 1 90 ? 6.764 4.014 -15.164 1.00 86.88 90 ASN A N 1
ATOM 716 C CA . ASN A 1 90 ? 7.334 3.748 -16.481 1.00 86.88 90 ASN A CA 1
ATOM 717 C C . ASN A 1 90 ? 7.956 2.349 -16.574 1.00 86.88 90 ASN A C 1
ATOM 719 O O . ASN A 1 90 ? 8.777 1.957 -15.745 1.00 86.88 90 ASN A O 1
ATOM 723 N N . THR A 1 91 ? 7.634 1.630 -17.650 1.00 86.88 91 THR A N 1
ATOM 724 C CA . THR A 1 91 ? 8.296 0.361 -17.969 1.00 86.88 91 THR A CA 1
ATOM 725 C C . THR A 1 91 ? 9.729 0.630 -18.445 1.00 86.88 91 THR A C 1
ATOM 727 O O . THR A 1 91 ? 9.915 1.467 -19.338 1.00 86.88 91 THR A O 1
ATOM 730 N N . PRO A 1 92 ? 10.745 -0.078 -17.914 1.00 86.62 92 PRO A N 1
ATOM 731 C CA . PRO A 1 92 ? 12.121 0.073 -18.368 1.00 86.62 92 PRO A CA 1
ATOM 732 C C . PRO A 1 92 ? 12.256 -0.155 -19.880 1.00 86.62 92 PRO A C 1
ATOM 734 O O . PRO A 1 92 ? 11.572 -0.991 -20.474 1.00 86.62 92 PRO A O 1
ATOM 737 N N . LYS A 1 93 ? 13.143 0.611 -20.525 1.00 85.38 93 LYS A N 1
ATOM 738 C CA . LYS A 1 93 ? 13.416 0.460 -21.965 1.00 85.38 93 LYS A CA 1
ATOM 739 C C . LYS A 1 93 ? 14.258 -0.786 -22.268 1.00 85.38 93 LYS A C 1
ATOM 741 O O . LYS A 1 93 ? 14.165 -1.317 -23.369 1.00 85.38 93 LYS A O 1
ATOM 746 N N . SER A 1 94 ? 15.060 -1.239 -21.306 1.00 85.50 94 SER A N 1
ATOM 747 C CA . SER A 1 94 ? 15.863 -2.462 -21.370 1.00 85.50 94 SER A CA 1
ATOM 748 C C . SER A 1 94 ? 15.093 -3.666 -20.815 1.00 85.50 94 SER A C 1
ATOM 750 O O . SER A 1 94 ? 14.251 -3.504 -19.937 1.00 85.50 94 SER A O 1
ATOM 752 N N . ASN A 1 95 ? 15.393 -4.869 -21.323 1.00 86.56 95 ASN A N 1
ATOM 753 C CA . ASN A 1 95 ? 14.830 -6.151 -20.870 1.00 86.56 95 ASN A CA 1
ATOM 754 C C . ASN A 1 95 ? 13.286 -6.175 -20.792 1.00 86.56 95 ASN A C 1
ATOM 756 O O . ASN A 1 95 ? 12.691 -6.601 -19.801 1.00 86.56 95 ASN A O 1
ATOM 760 N N . ARG A 1 96 ? 12.626 -5.641 -21.827 1.00 90.19 96 ARG A N 1
ATOM 761 C CA . ARG A 1 96 ? 11.164 -5.468 -21.851 1.00 90.19 96 ARG A CA 1
ATOM 762 C C . ARG A 1 96 ? 10.413 -6.791 -21.739 1.00 90.19 96 ARG A C 1
ATOM 764 O O . ARG A 1 96 ? 9.419 -6.831 -21.023 1.00 90.19 96 ARG A O 1
ATOM 771 N N . ASP A 1 97 ? 10.930 -7.846 -22.360 1.00 91.94 97 ASP A N 1
ATOM 772 C CA . ASP A 1 97 ? 10.334 -9.188 -22.334 1.00 91.94 97 ASP A CA 1
ATOM 773 C C . ASP A 1 97 ? 10.288 -9.779 -20.919 1.00 91.94 97 ASP A C 1
ATOM 775 O O . ASP A 1 97 ? 9.431 -10.599 -20.619 1.00 91.94 97 ASP A O 1
ATOM 779 N N . TYR A 1 98 ? 11.164 -9.322 -20.019 1.00 89.81 98 TYR A N 1
ATOM 780 C CA . TYR A 1 98 ? 11.084 -9.634 -18.595 1.00 89.81 98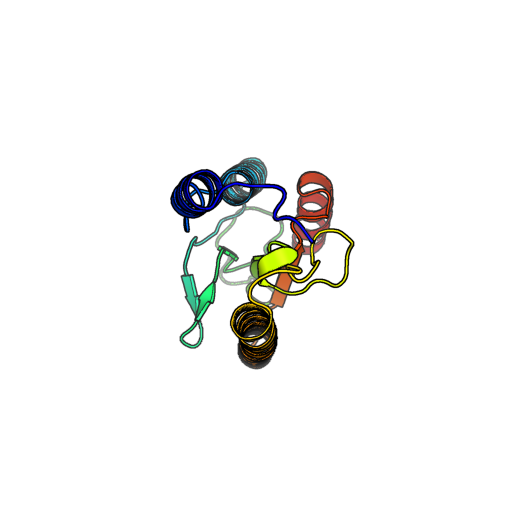 TYR A CA 1
ATOM 781 C C . TYR A 1 98 ? 10.146 -8.679 -17.846 1.00 89.81 98 TYR A C 1
ATOM 783 O O . TYR A 1 98 ? 9.301 -9.107 -17.059 1.00 89.81 98 TYR A O 1
ATOM 791 N N . TRP A 1 99 ? 10.307 -7.367 -18.052 1.00 92.00 99 TRP A N 1
ATOM 792 C CA . TRP A 1 99 ? 9.628 -6.359 -17.235 1.00 92.00 99 TRP A CA 1
ATOM 793 C C . TRP A 1 99 ? 8.133 -6.245 -17.506 1.00 92.00 99 TRP A C 1
ATOM 795 O O . TRP A 1 99 ? 7.379 -6.037 -16.562 1.00 92.00 99 TRP A O 1
ATOM 805 N N . ILE A 1 100 ? 7.700 -6.348 -18.762 1.00 92.00 100 ILE A N 1
ATOM 806 C CA . ILE A 1 100 ? 6.283 -6.234 -19.125 1.00 92.00 100 ILE A CA 1
ATOM 807 C C . ILE A 1 100 ? 5.454 -7.317 -18.421 1.00 92.00 100 ILE A C 1
ATOM 809 O O . ILE A 1 100 ? 4.637 -6.935 -17.582 1.00 92.00 100 ILE A O 1
ATOM 813 N N . PRO A 1 101 ? 5.705 -8.625 -18.634 1.00 95.19 101 PRO A N 1
ATOM 814 C CA . PRO A 1 101 ? 4.887 -9.661 -18.006 1.00 95.19 101 PRO A CA 1
ATOM 815 C C . PRO A 1 101 ? 4.996 -9.647 -16.479 1.00 95.19 101 PRO A C 1
ATOM 817 O O . PRO A 1 101 ? 4.024 -9.929 -15.787 1.00 95.19 101 PRO A O 1
ATOM 820 N N . LYS A 1 102 ? 6.156 -9.271 -15.918 1.00 93.62 102 LYS A N 1
ATOM 821 C CA . LYS A 1 102 ? 6.318 -9.140 -14.463 1.00 93.62 102 LYS A CA 1
ATOM 822 C C . LYS A 1 102 ? 5.405 -8.065 -13.870 1.00 93.62 102 LYS A C 1
ATOM 824 O O . LYS A 1 102 ? 4.771 -8.296 -12.846 1.00 93.62 102 LYS A O 1
ATOM 829 N N . LEU A 1 103 ? 5.385 -6.880 -14.478 1.00 94.31 103 LEU A N 1
ATOM 830 C CA . LEU A 1 103 ? 4.588 -5.758 -13.984 1.00 94.31 103 LEU A CA 1
ATOM 831 C C . LEU A 1 103 ? 3.088 -5.979 -14.217 1.00 94.31 103 LEU A C 1
ATOM 833 O O . LEU A 1 103 ? 2.288 -5.566 -13.384 1.00 94.31 103 LEU A O 1
ATOM 837 N N . GLU A 1 104 ? 2.713 -6.633 -15.319 1.00 94.56 104 GLU A N 1
ATOM 838 C CA . GLU A 1 104 ? 1.322 -7.019 -15.584 1.00 94.56 104 GLU A CA 1
ATOM 839 C C . GLU A 1 104 ? 0.825 -8.034 -14.557 1.00 94.56 104 GLU A C 1
ATOM 841 O O . GLU A 1 104 ? -0.174 -7.771 -13.896 1.00 94.56 104 GLU A O 1
ATOM 846 N N . ARG A 1 105 ? 1.595 -9.098 -14.300 1.00 95.75 105 ARG A N 1
ATOM 847 C CA . ARG A 1 105 ? 1.260 -10.087 -13.268 1.00 95.75 105 ARG A CA 1
ATOM 848 C C . ARG A 1 105 ? 1.122 -9.472 -11.874 1.00 95.75 105 ARG A C 1
ATOM 850 O O . ARG A 1 105 ? 0.266 -9.889 -11.103 1.00 95.75 105 ARG A O 1
ATOM 857 N N . ASN A 1 106 ? 1.965 -8.498 -11.526 1.00 94.94 106 ASN A N 1
ATOM 858 C CA . ASN A 1 106 ? 1.828 -7.789 -10.253 1.00 94.94 106 ASN A CA 1
ATOM 859 C C . ASN A 1 106 ? 0.485 -7.056 -10.163 1.00 94.94 106 ASN A C 1
ATOM 861 O O . ASN A 1 106 ? -0.196 -7.184 -9.154 1.00 94.94 106 ASN A O 1
ATOM 865 N N . LYS A 1 107 ? 0.096 -6.336 -11.223 1.00 94.56 107 LYS A N 1
ATOM 866 C CA . LYS A 1 107 ? -1.179 -5.614 -11.287 1.00 94.56 107 LYS A CA 1
ATOM 867 C C . LYS A 1 107 ? -2.386 -6.560 -11.236 1.00 94.56 107 LYS A C 1
ATOM 869 O O . LYS A 1 107 ? -3.374 -6.248 -10.576 1.00 94.56 107 LYS A O 1
ATOM 874 N N . GLU A 1 108 ? -2.314 -7.691 -11.934 1.00 96.38 108 GLU A N 1
ATOM 875 C CA . GLU A 1 108 ? -3.345 -8.739 -11.893 1.00 96.38 108 GLU A CA 1
ATOM 876 C C . GLU A 1 108 ? -3.510 -9.268 -10.468 1.00 96.38 108 GLU A C 1
ATOM 878 O O . GLU A 1 108 ? -4.606 -9.205 -9.921 1.00 96.38 108 GLU A O 1
ATOM 883 N N . ARG A 1 109 ? -2.404 -9.647 -9.819 1.00 96.19 109 ARG A N 1
ATOM 884 C CA . ARG A 1 109 ? -2.403 -10.104 -8.425 1.00 96.19 109 ARG A CA 1
ATOM 885 C C . ARG A 1 109 ? -2.943 -9.051 -7.455 1.00 96.19 109 ARG A C 1
ATOM 887 O O . ARG A 1 109 ? -3.646 -9.401 -6.518 1.00 96.19 109 ARG A O 1
ATOM 894 N N . ASP A 1 110 ? -2.610 -7.774 -7.654 1.00 96.38 110 ASP A N 1
ATOM 895 C CA . ASP A 1 110 ? -3.160 -6.693 -6.829 1.00 96.38 110 ASP A CA 1
ATOM 896 C C . ASP A 1 110 ? -4.683 -6.606 -6.986 1.00 96.38 110 ASP A C 1
ATOM 898 O O . ASP A 1 110 ? -5.382 -6.414 -6.001 1.00 96.38 110 ASP A O 1
ATOM 902 N N . THR A 1 111 ? -5.193 -6.789 -8.209 1.00 95.94 111 THR A N 1
ATOM 903 C CA . THR A 1 111 ? -6.635 -6.770 -8.507 1.00 95.94 111 THR A CA 1
ATOM 904 C C . THR A 1 111 ? -7.354 -7.968 -7.883 1.00 95.94 111 THR A C 1
ATOM 906 O O . THR A 1 111 ? -8.425 -7.796 -7.311 1.00 95.94 111 THR A O 1
ATOM 909 N N . GLU A 1 112 ? -6.762 -9.164 -7.966 1.00 97.44 112 GLU A N 1
ATOM 910 C CA . GLU A 1 112 ? -7.276 -10.387 -7.331 1.00 97.44 112 GLU A CA 1
ATOM 911 C C . GLU A 1 112 ? -7.335 -10.234 -5.808 1.00 97.44 112 GLU A C 1
ATOM 913 O O . GLU A 1 112 ? -8.399 -10.397 -5.214 1.00 97.44 112 GLU A O 1
ATOM 918 N N . LYS A 1 113 ? -6.220 -9.818 -5.190 1.00 97.00 113 LYS A N 1
ATOM 919 C CA . LYS A 1 113 ? -6.143 -9.561 -3.747 1.00 97.00 113 LYS A CA 1
ATOM 920 C C . LYS A 1 113 ? -7.203 -8.549 -3.307 1.00 97.00 113 LYS A C 1
ATOM 922 O O . LYS A 1 113 ? -7.936 -8.783 -2.354 1.00 97.00 113 LYS A O 1
ATOM 927 N N . ASP A 1 114 ? -7.296 -7.429 -4.014 1.00 96.50 114 ASP A N 1
ATOM 928 C CA . ASP A 1 114 ? -8.223 -6.342 -3.705 1.00 96.50 114 ASP A CA 1
ATOM 929 C C . ASP A 1 114 ? -9.696 -6.745 -3.802 1.00 96.50 114 ASP A C 1
ATOM 931 O O . ASP A 1 114 ? -10.525 -6.195 -3.075 1.00 96.50 114 ASP A O 1
ATOM 935 N N . ALA A 1 115 ? -10.030 -7.658 -4.713 1.00 96.75 115 ALA A N 1
ATOM 936 C CA . ALA A 1 115 ? -11.374 -8.202 -4.837 1.00 96.75 115 ALA A CA 1
ATOM 937 C C . ALA A 1 115 ? -11.676 -9.176 -3.691 1.00 96.75 115 ALA A C 1
ATOM 939 O O . ALA A 1 115 ? -12.676 -9.004 -3.004 1.00 96.75 115 ALA A O 1
ATOM 940 N N . GLU A 1 116 ? -10.781 -10.131 -3.420 1.00 95.62 116 GLU A N 1
ATOM 941 C CA . GLU A 1 116 ? -10.979 -11.136 -2.367 1.00 95.62 116 GLU A CA 1
ATOM 942 C C . GLU A 1 116 ? -11.082 -10.524 -0.965 1.00 95.62 116 GLU A C 1
ATOM 944 O O . GLU A 1 116 ? -11.895 -10.964 -0.152 1.00 95.62 116 GLU A O 1
ATOM 949 N N . LEU A 1 117 ? -10.288 -9.489 -0.673 1.00 92.94 117 LEU A N 1
ATOM 950 C CA . LEU A 1 117 ? -10.363 -8.776 0.602 1.00 92.94 117 LEU A CA 1
ATOM 951 C C . LEU A 1 117 ? -11.698 -8.033 0.754 1.00 92.94 117 LEU A C 1
ATOM 953 O O . LEU A 1 117 ? -12.333 -8.126 1.804 1.00 92.94 117 LEU A O 1
ATOM 957 N N . ARG A 1 118 ? -12.165 -7.347 -0.297 1.00 93.50 118 ARG A N 1
ATOM 958 C CA . ARG A 1 118 ? -13.460 -6.647 -0.266 1.00 93.50 118 ARG A CA 1
ATOM 959 C C . ARG A 1 118 ? -14.637 -7.615 -0.172 1.00 93.50 118 ARG A C 1
ATOM 961 O O . ARG A 1 118 ? -15.547 -7.380 0.618 1.00 93.50 118 ARG A O 1
ATOM 968 N N . ASP A 1 119 ? -14.594 -8.728 -0.901 1.00 91.88 119 ASP A N 1
ATOM 969 C CA . ASP A 1 119 ? -15.617 -9.780 -0.841 1.00 91.88 119 ASP A CA 1
ATOM 970 C C . ASP A 1 119 ? -15.674 -10.454 0.541 1.00 91.88 119 ASP A C 1
ATOM 972 O O . ASP A 1 119 ? -16.737 -10.898 0.978 1.00 91.88 119 ASP A O 1
ATOM 976 N N . ALA A 1 120 ? -14.550 -10.491 1.263 1.00 88.00 120 ALA A N 1
ATOM 977 C CA . ALA A 1 120 ? -14.473 -10.967 2.642 1.00 88.00 120 ALA A CA 1
ATOM 978 C C . ALA A 1 120 ? -14.934 -9.933 3.692 1.00 88.00 120 ALA A C 1
ATOM 980 O O . ALA A 1 120 ? -14.920 -10.239 4.885 1.00 88.00 120 ALA A O 1
ATOM 981 N N . GLY A 1 121 ? -15.367 -8.740 3.270 1.00 87.50 121 GLY A N 1
ATOM 982 C CA . GLY A 1 121 ? -15.923 -7.707 4.147 1.00 87.50 121 GLY A CA 1
ATOM 983 C C . GLY A 1 121 ? -14.902 -6.721 4.715 1.00 87.50 121 GLY A C 1
ATOM 984 O O . GLY A 1 121 ? -15.217 -6.038 5.686 1.00 87.50 121 GLY A O 1
ATOM 985 N N . TYR A 1 122 ? -13.701 -6.639 4.135 1.00 89.94 122 TYR A N 1
ATOM 986 C CA . TYR A 1 122 ? -12.706 -5.631 4.500 1.00 89.94 122 TYR A CA 1
ATOM 987 C C . TYR A 1 122 ? -12.840 -4.387 3.624 1.00 89.94 122 TYR A C 1
ATOM 989 O O . TYR A 1 122 ? -13.025 -4.475 2.407 1.00 89.94 122 TYR A O 1
ATOM 997 N N . GLU A 1 123 ? -12.645 -3.219 4.224 1.00 92.00 123 GLU A N 1
ATOM 998 C CA . GLU A 1 123 ? -12.323 -2.022 3.454 1.00 92.00 123 GLU A CA 1
ATOM 999 C C . GLU A 1 123 ? -10.852 -2.060 3.044 1.00 92.00 123 GLU A C 1
ATOM 1001 O O . GLU A 1 123 ? -10.001 -2.550 3.782 1.00 92.00 123 GLU A O 1
ATOM 1006 N N . VAL A 1 124 ? -10.541 -1.574 1.841 1.00 93.81 124 VAL A N 1
ATOM 1007 C CA . VAL A 1 124 ? -9.173 -1.593 1.306 1.00 93.81 124 VAL A CA 1
ATOM 1008 C C . VAL A 1 124 ? -8.821 -0.209 0.785 1.00 93.81 124 VAL A C 1
ATOM 1010 O O . VAL A 1 124 ? -9.300 0.190 -0.283 1.00 93.81 124 VAL A O 1
ATOM 1013 N N . GLU A 1 125 ? -7.934 0.465 1.513 1.00 95.75 125 GLU A N 1
ATOM 1014 C CA . GLU A 1 125 ? -7.332 1.742 1.143 1.00 95.75 125 GLU A CA 1
ATOM 1015 C C . GLU A 1 125 ? -5.905 1.544 0.639 1.00 95.75 125 GLU A C 1
ATOM 1017 O O . GLU A 1 125 ? -5.099 0.798 1.202 1.00 95.75 125 GLU A O 1
ATOM 1022 N N . VAL A 1 126 ? -5.576 2.246 -0.444 1.00 96.50 126 VAL A N 1
ATOM 1023 C CA . VAL A 1 126 ? -4.263 2.170 -1.086 1.00 96.50 126 VAL A CA 1
ATOM 1024 C C . VAL A 1 126 ? -3.649 3.558 -1.118 1.00 96.50 126 VAL A C 1
ATOM 1026 O O . VAL A 1 126 ? -4.229 4.486 -1.681 1.00 96.50 126 VAL A O 1
ATOM 1029 N N . ILE A 1 127 ? -2.437 3.675 -0.580 1.00 96.12 127 ILE A N 1
ATOM 1030 C CA . ILE A 1 127 ? -1.596 4.859 -0.735 1.00 96.12 127 ILE A CA 1
ATOM 1031 C C . ILE A 1 127 ? -0.511 4.561 -1.764 1.00 96.12 127 ILE A C 1
ATOM 1033 O O . ILE A 1 127 ? 0.340 3.681 -1.600 1.00 96.12 127 ILE A O 1
ATOM 1037 N N . TRP A 1 128 ? -0.506 5.326 -2.845 1.00 96.31 128 TRP A N 1
ATOM 1038 C CA . TRP A 1 128 ? 0.468 5.219 -3.913 1.00 96.31 128 TRP A CA 1
ATOM 1039 C C . TRP A 1 128 ? 1.731 6.017 -3.606 1.00 96.31 128 TRP A C 1
ATOM 1041 O O . TRP A 1 128 ? 1.694 7.162 -3.169 1.00 96.31 128 TRP A O 1
ATOM 1051 N N . GLY A 1 129 ? 2.898 5.489 -3.978 1.00 94.00 129 GLY A N 1
ATOM 1052 C CA . GLY A 1 129 ? 4.185 6.167 -3.749 1.00 94.00 129 GLY A CA 1
ATOM 1053 C C . GLY A 1 129 ? 4.416 7.479 -4.527 1.00 94.00 129 GLY A C 1
ATOM 1054 O O . GLY A 1 129 ? 5.511 8.056 -4.491 1.00 94.00 129 GLY A O 1
ATOM 1055 N N . CYS A 1 130 ? 3.435 7.948 -5.299 1.00 94.19 130 CYS A N 1
ATOM 1056 C CA . CYS A 1 130 ? 3.432 9.293 -5.876 1.00 94.19 130 CYS A CA 1
ATOM 1057 C C . CYS A 1 130 ? 2.553 10.289 -5.130 1.00 94.19 130 CYS A C 1
ATOM 1059 O O . CYS A 1 130 ? 2.681 11.473 -5.424 1.00 94.19 130 CYS A O 1
ATOM 1061 N N . GLU A 1 131 ? 1.697 9.824 -4.230 1.00 94.88 131 GLU A N 1
ATOM 1062 C CA . GLU A 1 131 ? 0.830 10.671 -3.423 1.00 94.88 131 GLU A CA 1
ATOM 1063 C C . GLU A 1 131 ? 1.605 11.309 -2.271 1.00 94.88 131 GLU A C 1
ATOM 1065 O O . GLU A 1 131 ? 2.719 10.889 -1.929 1.00 94.88 131 GLU A O 1
ATOM 1070 N N . ASP A 1 132 ? 1.006 12.349 -1.692 1.00 94.94 132 ASP A N 1
ATOM 1071 C CA . ASP A 1 132 ? 1.443 12.866 -0.406 1.00 94.94 132 ASP A CA 1
ATOM 1072 C C . ASP A 1 132 ? 0.979 11.912 0.696 1.00 94.94 132 ASP A C 1
ATOM 1074 O O . ASP A 1 132 ? -0.208 11.813 0.997 1.00 94.94 132 ASP A O 1
ATOM 1078 N N . LEU A 1 133 ? 1.937 11.187 1.274 1.00 93.88 133 LEU A N 1
ATOM 1079 C CA . LEU A 1 133 ? 1.673 10.205 2.320 1.00 93.88 133 LEU A CA 1
ATOM 1080 C C . LEU A 1 133 ? 1.018 10.848 3.547 1.00 93.88 133 LEU A C 1
ATOM 1082 O O . LEU A 1 133 ? 0.148 10.230 4.145 1.00 93.88 133 LEU A O 1
ATOM 1086 N N . GLY A 1 134 ? 1.433 12.067 3.912 1.00 93.81 134 GLY A N 1
ATOM 1087 C CA . GLY A 1 134 ? 0.873 12.780 5.059 1.00 93.81 134 GLY A CA 1
ATOM 1088 C C . GLY A 1 134 ? -0.597 13.110 4.832 1.00 93.81 134 GLY A C 1
ATOM 1089 O O . GLY A 1 134 ? -1.441 12.641 5.589 1.00 93.81 134 GLY A O 1
ATOM 1090 N N . GLY A 1 135 ? -0.901 13.819 3.741 1.00 95.12 135 GLY A N 1
ATOM 1091 C CA . GLY A 1 135 ? -2.276 14.178 3.390 1.00 95.12 135 GLY A CA 1
ATOM 1092 C C . GLY A 1 135 ? -3.202 12.972 3.205 1.00 95.12 135 GLY A C 1
ATOM 1093 O O . GLY A 1 135 ? -4.299 12.963 3.749 1.00 95.12 135 GLY A O 1
ATOM 1094 N N . ARG A 1 136 ? -2.760 11.904 2.520 1.00 95.88 136 ARG A N 1
ATOM 1095 C CA . ARG A 1 136 ? -3.590 10.690 2.360 1.00 95.88 136 ARG A CA 1
ATOM 1096 C C . ARG A 1 136 ? -3.867 9.991 3.688 1.00 95.88 136 ARG A C 1
ATOM 1098 O O . ARG A 1 136 ? -4.963 9.480 3.882 1.00 95.88 136 ARG A O 1
ATOM 1105 N N . MET A 1 137 ? -2.896 9.964 4.600 1.00 93.75 137 MET A N 1
ATOM 1106 C CA . MET A 1 137 ? -3.114 9.411 5.937 1.00 93.75 137 MET A CA 1
ATOM 1107 C C . MET A 1 137 ? -4.083 10.264 6.754 1.00 93.75 137 MET A C 1
ATOM 1109 O O . MET A 1 137 ? -4.909 9.694 7.454 1.00 93.75 137 MET A O 1
ATOM 1113 N N . GLU A 1 138 ? -4.008 11.594 6.662 1.00 92.00 138 GLU A N 1
ATOM 1114 C CA . GLU A 1 138 ? -4.975 12.489 7.311 1.00 92.00 138 GLU A CA 1
ATOM 1115 C C . GLU A 1 138 ? -6.400 12.211 6.810 1.00 92.00 138 GLU A C 1
ATOM 1117 O O . GLU A 1 138 ? -7.279 11.954 7.627 1.00 92.00 138 GLU A O 1
ATOM 1122 N N . GLU A 1 139 ? -6.607 12.129 5.491 1.00 92.31 139 GLU A N 1
ATOM 1123 C CA . GLU A 1 139 ? -7.911 11.806 4.887 1.00 92.31 139 GLU A CA 1
ATOM 1124 C C . GLU A 1 139 ? -8.463 10.448 5.358 1.00 92.31 139 GLU A C 1
ATOM 1126 O O . GLU A 1 139 ? -9.635 10.337 5.721 1.00 92.31 139 GLU A O 1
ATOM 1131 N N . ILE A 1 140 ? -7.620 9.409 5.371 1.00 90.62 140 ILE A N 1
ATOM 1132 C CA . ILE A 1 140 ? -8.023 8.066 5.809 1.00 90.62 140 ILE A CA 1
ATOM 1133 C C . ILE A 1 140 ? -8.395 8.094 7.290 1.00 90.62 140 ILE A C 1
ATOM 1135 O O . ILE A 1 140 ? -9.458 7.606 7.658 1.00 90.62 140 ILE A O 1
ATOM 1139 N N . ILE A 1 141 ? -7.567 8.702 8.139 1.00 86.94 141 ILE A N 1
ATOM 1140 C CA . ILE A 1 141 ? -7.818 8.783 9.583 1.00 86.94 141 ILE A CA 1
ATOM 1141 C C . ILE A 1 141 ? -9.104 9.561 9.877 1.00 86.94 141 ILE A C 1
ATOM 1143 O O . ILE A 1 141 ? -9.882 9.137 10.730 1.00 86.94 141 ILE A O 1
ATOM 1147 N N . GLU A 1 142 ? -9.362 10.655 9.157 1.00 85.69 142 GLU A N 1
ATOM 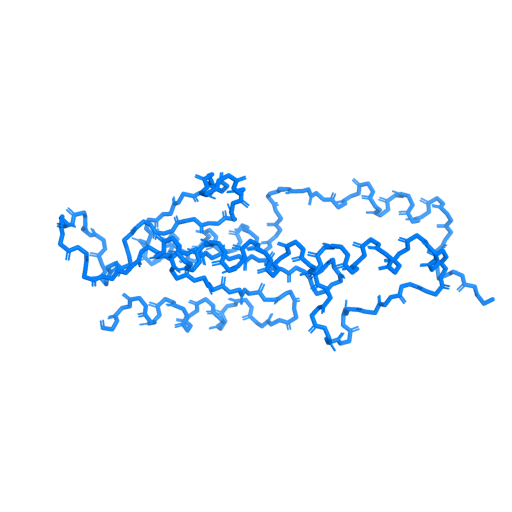1148 C CA . GLU A 1 142 ? -10.619 11.401 9.265 1.00 85.69 142 GLU A CA 1
ATOM 1149 C C . GLU A 1 142 ? -11.830 10.532 8.903 1.00 85.69 142 GLU A C 1
ATOM 1151 O O . GLU A 1 142 ? -12.837 10.587 9.607 1.00 85.69 142 GLU A O 1
ATOM 1156 N N . SER A 1 143 ? -11.731 9.677 7.876 1.00 82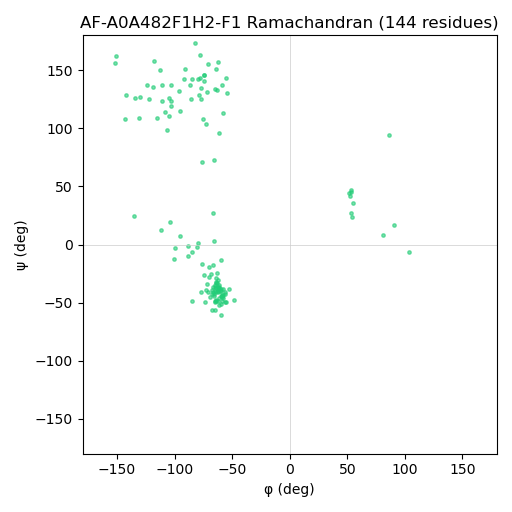.12 143 SER A N 1
ATOM 1157 C CA . SER A 1 143 ? -12.823 8.758 7.520 1.00 82.12 143 SER A CA 1
ATOM 1158 C C . SER A 1 143 ? -13.081 7.655 8.552 1.00 82.12 143 SER A C 1
ATOM 1160 O O . SER A 1 143 ? -14.216 7.204 8.660 1.00 82.12 143 SER A O 1
ATOM 1162 N N . LEU A 1 144 ? -12.078 7.268 9.353 1.00 75.75 144 LEU A N 1
ATOM 1163 C CA . LEU A 1 144 ? -12.272 6.342 10.481 1.00 75.75 144 LEU A CA 1
ATOM 1164 C C . LEU A 1 144 ? -12.932 7.022 11.687 1.00 75.75 144 LEU A C 1
ATOM 1166 O O . LEU A 1 144 ? -13.360 6.342 12.613 1.00 75.75 144 LEU A O 1
ATOM 1170 N N . GLY A 1 145 ? -12.930 8.358 11.718 1.00 62.75 145 GLY A N 1
ATOM 1171 C CA . GLY A 1 145 ? -13.345 9.172 12.855 1.00 62.75 145 GLY A CA 1
ATOM 1172 C C . GLY A 1 145 ? -14.769 9.742 12.780 1.00 62.75 145 GLY A C 1
ATOM 1173 O O . GLY A 1 145 ? -15.165 10.456 13.708 1.00 62.75 145 GLY A O 1
ATOM 1174 N N . GLY A 1 146 ? -15.474 9.497 11.670 1.00 48.59 146 GLY A N 1
ATOM 1175 C CA . GLY A 1 146 ? -16.774 10.085 11.318 1.00 48.59 146 GLY A CA 1
ATOM 1176 C C . GLY A 1 146 ? -17.977 9.449 11.994 1.00 48.59 146 GLY A C 1
ATOM 1177 O O . GLY A 1 146 ? -17.957 8.220 12.206 1.00 48.59 146 GLY A O 1
#

Sequence (146 aa):
MTDIWSEEKRSEVMSKIRGKDTKPELEIRRLLAKENIEYIPQAEVCGWTVDFLIPNAEPKGILSGEAEGPPLILEYRSCFWHKHGCGKSNTPKSNRDYWIPKLERNKERDTEKDAELRDAGYEVEVIWGCEDLGGRMEEIIESLGG

pLDDT: mean 83.58, std 15.56, range [36.31, 97.44]

Foldseek 3Di:
DDDPDDPVRVVVVVVVDDPDPDPLLVVLVVLCVVQQQDWDAQDQDPNDGAGIKRCALAQDDDPDVCRPAFIETEHEAECCQQVVPDPRNDFDPPPNVVRVVNSVVNNVVVVVVCVSCVVVRYHYHYDYPVDDSVVSSVVVNVVSND